Protein AF-A0AAQ3SZS9-F1 (afdb_monomer_lite)

Secondary structure (DSSP, 8-state):
-----SSSHHHHHHHHHHHHT---SHHHHHHHHHHHHHHH-TT--S--------TTTTTTSTTEEESSTTS--EEEE--TTS----

Radius of gyration: 17.83 Å; chains: 1; bounding box: 41×51×28 Å

Organism: NCBI:txid547442

Structure (mmCIF, N/CA/C/O backbone):
data_AF-A0AAQ3SZS9-F1
#
_entry.id   AF-A0AAQ3SZS9-F1
#
loop_
_atom_site.group_PDB
_atom_site.id
_atom_site.type_symbol
_atom_site.label_atom_id
_atom_site.label_alt_id
_atom_site.label_comp_id
_atom_site.label_asym_id
_atom_site.label_entity_id
_atom_site.label_seq_id
_atom_site.pdbx_PDB_ins_code
_atom_site.Cartn_x
_atom_site.Cartn_y
_atom_site.Cartn_z
_atom_site.occupancy
_atom_site.B_iso_or_equiv
_atom_site.auth_seq_id
_atom_site.auth_comp_id
_atom_site.auth_asym_id
_atom_site.auth_atom_id
_atom_site.pdbx_PDB_model_num
ATOM 1 N N . MET A 1 1 ? -24.958 35.275 8.353 1.00 35.09 1 MET A N 1
ATOM 2 C CA . MET A 1 1 ? -24.948 35.469 6.888 1.00 35.09 1 MET A CA 1
ATOM 3 C C . MET A 1 1 ? -25.625 34.257 6.274 1.00 35.09 1 MET A C 1
ATOM 5 O O . MET A 1 1 ? -25.086 33.165 6.374 1.00 35.09 1 MET A O 1
ATOM 9 N N . ALA A 1 2 ? -26.853 34.419 5.781 1.00 42.16 2 ALA A N 1
ATOM 10 C CA . ALA A 1 2 ? -27.602 33.335 5.155 1.00 42.16 2 ALA A CA 1
ATOM 11 C C . ALA A 1 2 ? -27.087 33.152 3.724 1.00 42.16 2 ALA A C 1
ATOM 13 O O . ALA A 1 2 ? -27.220 34.061 2.906 1.00 42.16 2 ALA A O 1
ATOM 14 N N . ILE A 1 3 ? -26.467 32.010 3.436 1.00 52.72 3 ILE A N 1
ATOM 15 C CA . ILE A 1 3 ? -26.020 31.680 2.083 1.00 52.72 3 ILE A CA 1
ATOM 16 C C . ILE A 1 3 ? -27.146 30.892 1.419 1.00 52.72 3 ILE A C 1
ATOM 18 O O . ILE A 1 3 ? -27.579 29.843 1.891 1.00 52.72 3 ILE A O 1
ATOM 22 N N . LYS A 1 4 ? -27.685 31.496 0.364 1.00 44.91 4 LYS A N 1
ATOM 23 C CA . LYS A 1 4 ? -28.863 31.070 -0.386 1.00 44.91 4 LYS A CA 1
ATOM 24 C C . LYS A 1 4 ? -28.515 29.796 -1.164 1.00 44.91 4 LYS A C 1
ATOM 26 O O . LYS A 1 4 ? -27.601 29.793 -1.977 1.00 44.91 4 LYS A O 1
ATOM 31 N N . CYS A 1 5 ? -29.227 28.713 -0.872 1.00 55.78 5 CYS A N 1
ATOM 32 C CA . CYS A 1 5 ? -28.935 27.369 -1.355 1.00 55.78 5 CYS A CA 1
ATOM 33 C C . CYS A 1 5 ? -29.848 27.038 -2.548 1.00 55.78 5 CYS A C 1
ATOM 35 O O . CYS A 1 5 ? -30.959 26.566 -2.337 1.00 55.78 5 CYS A O 1
ATOM 37 N N . SER A 1 6 ? -29.457 27.354 -3.789 1.00 58.19 6 SER A N 1
ATOM 38 C CA . SER A 1 6 ? -30.149 26.893 -5.014 1.00 58.19 6 SER A CA 1
ATOM 39 C C . SER A 1 6 ? -29.242 27.051 -6.250 1.00 58.19 6 SER A C 1
ATOM 41 O O . SER A 1 6 ? -28.697 28.127 -6.464 1.00 58.19 6 SER A O 1
ATOM 43 N N . CYS A 1 7 ? -29.098 25.981 -7.046 1.00 53.06 7 CYS A N 1
ATOM 44 C CA . CYS A 1 7 ? -28.266 25.796 -8.261 1.00 53.06 7 CYS A CA 1
ATOM 45 C C . CYS A 1 7 ? -26.738 25.625 -8.131 1.00 53.06 7 CYS A C 1
ATOM 47 O O . CYS A 1 7 ? -26.128 25.162 -9.089 1.00 53.06 7 CYS A O 1
ATOM 49 N N . ASP A 1 8 ? -26.124 25.876 -6.974 1.00 56.06 8 ASP A N 1
ATOM 50 C CA . ASP A 1 8 ? -24.660 25.730 -6.816 1.00 56.06 8 ASP A CA 1
ATOM 51 C C . ASP A 1 8 ? -24.229 24.344 -6.287 1.00 56.06 8 ASP A C 1
ATOM 53 O O . ASP A 1 8 ? -23.143 23.853 -6.578 1.00 56.06 8 ASP A O 1
ATOM 57 N N . ALA A 1 9 ? -25.116 23.646 -5.569 1.00 64.75 9 ALA A N 1
ATOM 58 C CA . ALA A 1 9 ? -24.780 22.390 -4.893 1.00 64.75 9 ALA A CA 1
ATOM 59 C C . ALA A 1 9 ? -24.387 21.258 -5.856 1.00 64.75 9 ALA A C 1
ATOM 61 O O . ALA A 1 9 ? -23.493 20.480 -5.550 1.00 64.75 9 ALA A O 1
ATOM 62 N N . PHE A 1 10 ? -25.023 21.162 -7.026 1.00 70.75 10 PHE A N 1
ATOM 63 C CA . PHE A 1 10 ? -24.735 20.092 -7.988 1.00 70.75 10 PHE A CA 1
ATOM 64 C C . PHE A 1 10 ? -23.374 20.293 -8.670 1.00 70.75 10 PHE A C 1
ATOM 66 O O . PHE A 1 10 ? -22.619 19.338 -8.831 1.00 70.75 10 PHE A O 1
ATOM 73 N N . LEU A 1 11 ? -23.040 21.545 -9.005 1.00 74.19 11 LEU A N 1
ATOM 74 C CA . LEU A 1 11 ? -21.731 21.944 -9.528 1.00 74.19 11 LEU A CA 1
ATOM 75 C C . LEU A 1 11 ? -20.634 21.746 -8.479 1.00 74.19 11 LEU A C 1
ATOM 77 O O . LEU A 1 11 ? -19.597 21.173 -8.797 1.00 74.19 11 LEU A O 1
ATOM 81 N N . LEU A 1 12 ? -20.887 22.129 -7.224 1.00 74.50 12 LEU A N 1
ATOM 82 C CA . LEU A 1 12 ? -19.971 21.872 -6.112 1.00 74.50 12 LEU A CA 1
ATOM 83 C C . LEU A 1 12 ? -19.752 20.375 -5.871 1.00 74.50 12 LEU A C 1
ATOM 85 O O . LEU A 1 12 ? -18.613 19.957 -5.700 1.00 74.50 12 LEU A O 1
ATOM 89 N N . ILE A 1 13 ? -20.804 19.550 -5.910 1.00 79.56 13 ILE A N 1
ATOM 90 C 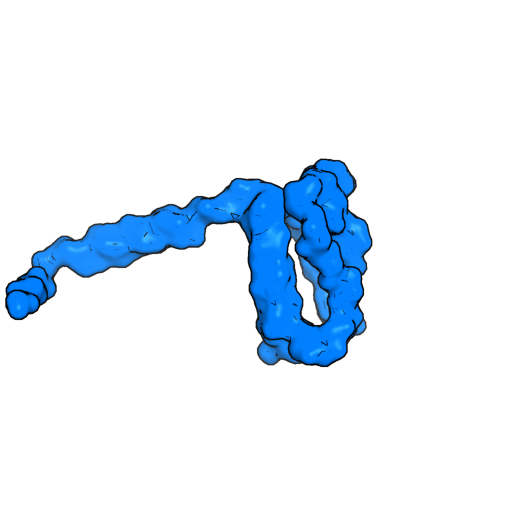CA . ILE A 1 13 ? -20.688 18.089 -5.782 1.00 79.56 13 ILE A CA 1
ATOM 91 C C . ILE A 1 13 ? -19.856 17.514 -6.934 1.00 79.56 13 ILE A C 1
ATOM 93 O O . ILE A 1 13 ? -18.969 16.701 -6.690 1.00 79.56 13 ILE A O 1
ATOM 97 N N . LEU A 1 14 ? -20.086 17.955 -8.174 1.00 75.12 14 LEU A N 1
ATOM 98 C CA . LEU A 1 14 ? -19.337 17.484 -9.341 1.00 75.12 14 LEU A CA 1
ATOM 99 C C . LEU A 1 14 ? -17.856 17.897 -9.273 1.00 75.12 14 LEU A C 1
ATOM 101 O O . LEU A 1 14 ? -16.977 17.081 -9.537 1.00 75.12 14 LEU A O 1
ATOM 105 N N . VAL A 1 15 ? -17.572 19.132 -8.846 1.00 78.00 15 VAL A N 1
ATOM 106 C CA . VAL A 1 15 ? -16.209 19.635 -8.605 1.00 78.00 15 VAL A CA 1
ATOM 107 C C . VAL A 1 15 ? -15.530 18.862 -7.471 1.00 78.00 15 VAL A C 1
ATOM 109 O O . VAL A 1 15 ? -14.379 18.457 -7.618 1.00 78.00 15 VAL A O 1
ATOM 112 N N . CYS A 1 16 ? -16.231 18.582 -6.371 1.00 71.25 16 CYS A N 1
ATOM 113 C CA . CYS A 1 16 ? -15.715 17.755 -5.278 1.00 71.25 16 CYS A CA 1
ATOM 114 C C . CYS A 1 16 ? -15.402 16.325 -5.731 1.00 71.25 16 CYS A C 1
ATOM 116 O O . CYS A 1 16 ? -14.348 15.799 -5.380 1.00 71.25 16 CYS A O 1
ATOM 118 N N . LEU A 1 17 ? -16.278 15.709 -6.530 1.00 70.81 17 LEU A N 1
ATOM 119 C CA . LEU A 1 17 ? -16.049 14.375 -7.085 1.00 70.81 17 LEU A CA 1
ATOM 120 C C . LEU A 1 17 ? -14.790 14.354 -7.964 1.00 70.81 17 LEU A C 1
ATOM 122 O O . LEU A 1 17 ? -13.951 13.480 -7.777 1.00 70.81 17 LEU A O 1
ATOM 126 N N . VAL A 1 18 ? -14.601 15.350 -8.834 1.00 68.00 18 VAL A N 1
ATOM 127 C CA . VAL A 1 18 ? -13.410 15.467 -9.697 1.00 68.00 18 VAL A CA 1
ATOM 128 C C . VAL A 1 18 ? -12.127 15.708 -8.888 1.00 68.00 18 VAL A C 1
ATOM 130 O O . VAL A 1 18 ? -11.087 15.121 -9.183 1.00 68.00 18 VAL A O 1
ATOM 133 N N . LEU A 1 19 ? -12.182 16.523 -7.830 1.00 63.38 19 LEU A N 1
ATOM 134 C CA . LEU A 1 19 ? -11.029 16.798 -6.962 1.00 63.38 19 LEU A CA 1
ATOM 135 C C . LEU A 1 19 ? -10.653 15.604 -6.067 1.00 63.38 19 LEU A C 1
ATOM 137 O O . LEU A 1 19 ? -9.479 15.424 -5.750 1.00 63.38 19 LEU A O 1
ATOM 141 N N . CYS A 1 20 ? -11.612 14.752 -5.696 1.00 59.94 20 CYS A N 1
ATOM 142 C CA . CYS A 1 20 ? -11.352 13.515 -4.951 1.00 59.94 20 CYS A CA 1
ATOM 143 C C . CYS A 1 20 ? -10.747 12.392 -5.808 1.00 59.94 20 CYS A C 1
ATOM 145 O O . CYS A 1 20 ? -10.268 11.404 -5.254 1.00 59.94 20 CYS A O 1
ATOM 147 N N . GLN A 1 21 ? -10.762 12.524 -7.137 1.00 59.25 21 GLN A N 1
ATOM 148 C CA . GLN A 1 21 ? -10.283 11.489 -8.058 1.00 59.25 21 GLN A CA 1
ATOM 149 C C . GLN A 1 21 ? -8.790 11.573 -8.372 1.00 59.25 21 GLN A C 1
ATOM 151 O O . GLN A 1 21 ? -8.248 10.633 -8.951 1.00 59.25 21 GLN A O 1
ATOM 156 N N . HIS A 1 22 ? -8.103 12.661 -8.017 1.00 50.62 22 HIS A N 1
ATOM 157 C CA . HIS A 1 22 ? -6.716 12.842 -8.433 1.00 50.62 22 HIS A CA 1
ATOM 158 C C . HIS A 1 22 ? -5.728 12.417 -7.357 1.00 50.62 22 HIS A C 1
ATOM 160 O O . HIS A 1 22 ? -5.011 13.221 -6.768 1.00 50.62 22 HIS A O 1
ATOM 166 N N . CYS A 1 23 ? -5.675 11.110 -7.139 1.00 56.47 23 CYS A N 1
ATOM 167 C CA . CYS A 1 23 ? -4.483 10.514 -6.586 1.00 56.47 23 CYS A CA 1
ATOM 168 C C . CYS A 1 23 ? -3.971 9.464 -7.582 1.00 56.47 23 CYS A C 1
ATOM 170 O O . CYS A 1 23 ? -4.228 8.272 -7.448 1.00 56.47 23 CYS A O 1
ATOM 172 N N . TYR A 1 24 ? -3.296 9.945 -8.627 1.00 58.28 24 TYR A N 1
ATOM 173 C CA . TYR A 1 24 ? -2.631 9.099 -9.612 1.00 58.28 24 TYR A CA 1
ATOM 174 C C . TYR A 1 24 ? -1.154 8.952 -9.242 1.00 58.28 24 TYR A C 1
ATOM 176 O O . TYR 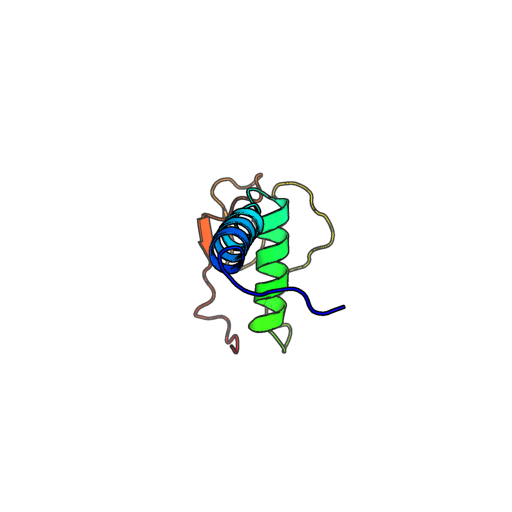A 1 24 ? -0.455 9.945 -9.042 1.00 58.28 24 TYR A O 1
ATOM 184 N N . GLY A 1 25 ? -0.685 7.706 -9.177 1.00 62.31 25 GLY A N 1
ATOM 185 C CA . GLY A 1 25 ? 0.724 7.365 -9.012 1.00 62.31 25 GLY A CA 1
ATOM 186 C C . GLY A 1 25 ? 1.135 6.959 -7.597 1.00 62.31 25 GLY A C 1
ATOM 187 O O . GLY A 1 25 ? 0.362 6.977 -6.646 1.00 62.31 25 GLY A O 1
ATOM 188 N N . THR A 1 26 ? 2.413 6.633 -7.476 1.00 70.94 26 THR A N 1
ATOM 189 C CA . THR A 1 26 ? 3.132 6.102 -6.313 1.00 70.94 26 THR A CA 1
ATOM 190 C C . THR A 1 26 ? 2.712 6.630 -4.942 1.00 70.94 26 THR A C 1
ATOM 192 O O . THR A 1 26 ? 2.510 5.856 -4.005 1.00 70.94 26 THR A O 1
ATOM 195 N N . VAL A 1 27 ? 2.577 7.950 -4.788 1.00 78.44 27 VAL A N 1
ATOM 196 C CA . VAL A 1 27 ? 2.216 8.572 -3.500 1.00 78.44 27 VAL A CA 1
ATOM 197 C C . VAL A 1 27 ? 0.825 8.125 -3.042 1.00 78.44 27 VAL A C 1
ATOM 199 O O . VAL A 1 27 ? 0.571 7.952 -1.849 1.00 78.44 27 VAL A O 1
ATOM 202 N N . CYS A 1 28 ? -0.060 7.888 -3.997 1.00 82.94 28 CYS A N 1
ATOM 203 C CA . CYS A 1 28 ? -1.453 7.562 -3.780 1.00 82.94 28 CYS A CA 1
ATOM 204 C C . CYS A 1 28 ? -1.649 6.100 -3.436 1.00 82.94 28 CYS A C 1
ATOM 206 O O . CYS A 1 28 ? -2.378 5.806 -2.493 1.00 82.94 28 CYS A O 1
ATOM 208 N N . ASP A 1 29 ? -0.932 5.206 -4.113 1.00 88.25 29 ASP A N 1
ATOM 209 C CA . ASP A 1 29 ? -0.877 3.791 -3.754 1.00 88.25 29 ASP A CA 1
ATOM 210 C C . ASP A 1 29 ? -0.329 3.607 -2.329 1.00 88.25 29 ASP A C 1
ATOM 212 O O . ASP A 1 29 ? -0.931 2.908 -1.509 1.00 88.25 29 ASP A O 1
ATOM 216 N N . ILE A 1 30 ? 0.730 4.343 -1.964 1.00 90.12 30 ILE A N 1
ATOM 217 C CA . ILE A 1 30 ? 1.255 4.371 -0.588 1.00 90.12 30 ILE A CA 1
ATOM 218 C C . ILE A 1 30 ? 0.180 4.829 0.411 1.00 90.12 30 ILE A C 1
ATOM 220 O O . ILE A 1 30 ? -0.007 4.209 1.462 1.00 90.12 30 ILE A O 1
ATOM 224 N N . GLN A 1 31 ? -0.526 5.928 0.128 1.00 88.81 31 GLN A N 1
ATOM 225 C CA . GLN A 1 31 ? -1.572 6.440 1.019 1.00 88.81 31 GLN A CA 1
ATOM 226 C C . GLN A 1 31 ? -2.791 5.512 1.092 1.00 88.81 31 GLN A C 1
ATOM 228 O O . GLN A 1 31 ? -3.385 5.375 2.164 1.00 88.81 31 GLN A O 1
ATOM 233 N N . CYS A 1 32 ? -3.149 4.866 -0.016 1.00 90.50 32 CYS A N 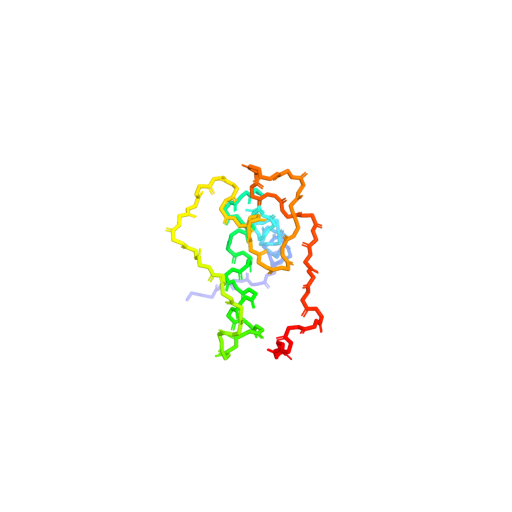1
ATOM 234 C CA . CYS A 1 32 ? -4.220 3.883 -0.094 1.00 90.50 32 CYS A CA 1
ATOM 235 C C . CYS A 1 32 ? -3.909 2.692 0.812 1.00 90.50 32 CYS A C 1
ATOM 237 O O . CYS A 1 32 ? -4.707 2.377 1.692 1.00 90.50 32 CYS A O 1
ATOM 239 N N . LEU A 1 33 ? -2.708 2.116 0.704 1.00 92.12 33 LEU A N 1
ATOM 240 C CA . LEU A 1 33 ? -2.281 1.008 1.559 1.00 92.12 33 LEU A CA 1
ATOM 241 C C . LEU A 1 33 ? -2.198 1.395 3.043 1.00 92.12 33 LEU A C 1
ATOM 243 O O . LEU A 1 33 ? -2.558 0.587 3.897 1.00 92.12 33 LEU A O 1
ATOM 247 N N . LYS A 1 34 ? -1.789 2.631 3.375 1.00 91.75 34 LYS A N 1
ATOM 248 C CA . LYS A 1 34 ? -1.836 3.139 4.762 1.00 91.75 34 LYS A CA 1
ATOM 249 C C . LYS A 1 34 ? -3.258 3.133 5.319 1.00 91.75 34 LYS A C 1
ATOM 251 O O . LYS A 1 34 ? -3.474 2.664 6.434 1.00 91.75 34 LYS A O 1
ATOM 256 N N . LYS A 1 35 ? -4.216 3.660 4.551 1.00 91.44 35 LYS A N 1
ATOM 257 C CA . LYS A 1 35 ? -5.631 3.693 4.946 1.00 91.44 35 LYS A CA 1
ATOM 258 C C . LYS A 1 35 ? -6.210 2.287 5.031 1.00 91.44 35 LYS A C 1
ATOM 260 O O . LYS A 1 35 ? -6.847 1.966 6.023 1.00 91.44 35 LYS A O 1
ATOM 265 N N . LEU A 1 36 ? -5.924 1.446 4.040 1.00 92.69 36 LEU A N 1
ATOM 266 C CA . LEU A 1 36 ? -6.349 0.054 4.011 1.00 92.69 36 LEU A CA 1
ATOM 267 C C . LEU A 1 36 ? -5.865 -0.686 5.258 1.00 92.69 36 LEU A C 1
ATOM 269 O O . LEU A 1 36 ? -6.696 -1.227 5.976 1.00 92.69 36 LEU A O 1
ATOM 273 N N . LYS A 1 37 ? -4.562 -0.632 5.575 1.00 93.19 37 LYS A N 1
ATOM 274 C CA . LYS A 1 37 ? -4.001 -1.234 6.796 1.00 93.19 37 LYS A CA 1
ATOM 275 C C . LYS A 1 37 ? -4.722 -0.738 8.051 1.00 93.19 37 LYS A C 1
ATOM 277 O O . LYS A 1 37 ? -5.116 -1.547 8.879 1.00 93.19 37 LYS A O 1
ATOM 282 N N . ALA A 1 38 ? -4.947 0.571 8.173 1.00 92.19 38 ALA A N 1
ATOM 283 C CA . ALA A 1 38 ? -5.660 1.134 9.321 1.00 92.19 38 ALA A CA 1
ATOM 284 C C . ALA A 1 38 ? -7.120 0.651 9.429 1.00 92.19 38 ALA A C 1
ATOM 286 O O . ALA A 1 38 ? -7.647 0.564 10.534 1.00 92.19 38 ALA A O 1
ATOM 287 N N . SER A 1 39 ? -7.769 0.350 8.302 1.00 91.75 39 SER A N 1
ATOM 288 C CA . SER A 1 39 ? -9.151 -0.130 8.266 1.00 91.75 39 SER A CA 1
ATOM 289 C C . SER A 1 39 ? -9.280 -1.631 8.499 1.00 91.75 39 SER A C 1
ATOM 291 O O . SER A 1 39 ? -10.216 -2.032 9.180 1.00 91.75 39 SER A O 1
ATOM 293 N N . VAL A 1 40 ? -8.381 -2.450 7.935 1.00 93.31 40 VAL A N 1
ATOM 294 C CA . VAL A 1 40 ? -8.542 -3.915 7.928 1.00 93.31 40 VAL A CA 1
ATOM 295 C C . VAL A 1 40 ? -7.604 -4.668 8.875 1.00 93.31 40 VAL A C 1
ATOM 297 O O . VAL A 1 40 ? -7.771 -5.867 9.091 1.00 93.31 40 VAL A O 1
ATOM 300 N N . ASP A 1 41 ? -6.591 -4.002 9.430 1.00 93.31 41 ASP A N 1
ATOM 301 C CA . ASP A 1 41 ? -5.556 -4.642 10.246 1.00 93.31 41 ASP A CA 1
ATOM 302 C C . ASP A 1 41 ? -5.340 -3.958 11.613 1.00 93.31 41 ASP A C 1
ATOM 304 O O . ASP A 1 41 ? -4.253 -3.447 11.900 1.00 93.31 41 ASP A O 1
ATOM 308 N N . PRO A 1 42 ? -6.354 -3.952 12.501 1.00 87.69 42 PRO A N 1
ATOM 309 C CA . PRO A 1 42 ? -6.219 -3.373 13.841 1.00 87.69 42 PRO A CA 1
ATOM 310 C C . PRO A 1 42 ? -5.214 -4.128 14.727 1.00 87.69 42 PRO A C 1
ATOM 312 O O . PRO A 1 42 ? -4.669 -3.554 15.667 1.00 87.69 42 PRO A O 1
ATOM 315 N N . ASP A 1 43 ? -4.954 -5.403 14.421 1.00 90.31 43 ASP A N 1
ATOM 316 C CA . ASP A 1 43 ? -4.058 -6.279 15.182 1.00 90.31 43 ASP A CA 1
ATOM 317 C C . ASP A 1 43 ? -2.596 -6.230 14.671 1.00 90.31 43 ASP A C 1
ATOM 319 O O . ASP A 1 43 ? -1.751 -6.948 15.200 1.00 90.31 43 ASP A O 1
ATOM 323 N N . ASN A 1 44 ? -2.282 -5.398 13.663 1.00 89.44 44 ASN A N 1
ATOM 324 C CA . ASN A 1 44 ? -0.964 -5.307 13.007 1.00 89.44 44 ASN A CA 1
ATOM 325 C C . ASN A 1 44 ? -0.418 -6.655 12.488 1.00 89.44 44 ASN A C 1
ATOM 327 O O . ASN A 1 44 ? 0.769 -6.943 12.617 1.00 89.44 44 ASN A O 1
ATOM 331 N N . LYS A 1 45 ? -1.272 -7.490 11.891 1.00 90.00 45 LYS A N 1
ATOM 332 C CA . LYS A 1 45 ? -0.895 -8.769 11.274 1.00 90.00 45 LYS A CA 1
ATOM 333 C C . LYS A 1 45 ? -0.107 -8.600 9.977 1.00 90.00 45 LYS A C 1
ATOM 335 O O . LYS A 1 45 ? 0.654 -9.499 9.620 1.00 90.00 45 LYS A O 1
ATOM 340 N N . VAL A 1 46 ? -0.298 -7.498 9.243 1.00 91.00 46 VAL A N 1
ATOM 341 C CA . VAL A 1 46 ? 0.493 -7.204 8.041 1.00 91.00 46 VAL A CA 1
ATOM 342 C C . VAL A 1 46 ? 1.706 -6.343 8.379 1.00 91.00 46 VAL A C 1
ATOM 344 O O . VAL A 1 46 ? 1.608 -5.182 8.790 1.00 91.00 46 VAL A O 1
ATOM 347 N N . GLU A 1 47 ? 2.887 -6.889 8.102 1.00 90.00 47 GLU A N 1
ATOM 348 C CA . GLU A 1 47 ? 4.196 -6.251 8.301 1.00 90.00 47 GLU A CA 1
ATOM 349 C C . GLU A 1 47 ? 4.522 -5.201 7.214 1.00 90.00 47 GLU A C 1
ATOM 351 O O . GLU A 1 47 ? 5.613 -5.154 6.648 1.00 90.00 47 GLU A O 1
ATOM 356 N N . TRP A 1 48 ? 3.563 -4.337 6.873 1.00 92.69 48 TRP A N 1
ATOM 357 C CA . TRP A 1 48 ? 3.784 -3.221 5.949 1.00 92.69 48 TRP A CA 1
ATOM 358 C C . TRP A 1 48 ? 4.367 -2.017 6.687 1.00 92.69 48 TRP A C 1
ATOM 360 O O . TRP A 1 48 ? 3.772 -1.516 7.651 1.00 92.69 48 TRP A O 1
ATOM 370 N N . THR A 1 49 ? 5.514 -1.531 6.207 1.00 90.25 49 THR A N 1
ATOM 371 C CA . THR A 1 49 ? 6.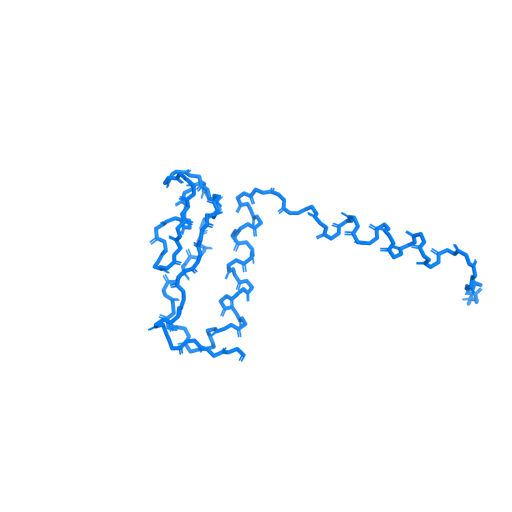268 -0.431 6.819 1.00 90.25 49 THR A CA 1
ATOM 372 C C . THR A 1 49 ? 6.474 0.709 5.827 1.00 90.25 49 THR A C 1
ATOM 374 O O . THR A 1 49 ? 7.247 0.604 4.880 1.00 90.25 49 THR A O 1
ATOM 377 N N . PHE A 1 50 ? 5.841 1.850 6.086 1.00 89.25 50 PHE A N 1
ATOM 378 C CA . PHE A 1 50 ? 5.853 3.009 5.189 1.00 89.25 50 PHE A CA 1
ATOM 379 C C . PHE A 1 50 ? 6.882 4.074 5.605 1.00 89.25 50 PHE A C 1
ATOM 381 O O . PHE A 1 50 ? 6.510 5.208 5.909 1.00 89.25 50 PHE A O 1
ATOM 388 N N . LYS A 1 51 ? 8.169 3.706 5.666 1.00 82.25 51 LYS A N 1
ATOM 389 C CA . LYS A 1 51 ? 9.254 4.621 6.086 1.00 82.25 51 LYS A CA 1
ATOM 390 C C . LYS A 1 51 ? 9.629 5.648 5.014 1.00 82.25 51 LYS A C 1
ATOM 392 O O . LYS A 1 51 ? 9.862 6.802 5.351 1.00 82.25 51 LYS A O 1
ATOM 397 N N . ASN A 1 52 ? 9.664 5.229 3.748 1.00 75.44 52 ASN A N 1
ATOM 398 C CA . ASN A 1 52 ? 10.091 6.056 2.621 1.00 75.44 52 ASN A CA 1
ATOM 399 C C . ASN A 1 52 ? 9.059 6.017 1.493 1.00 75.44 52 ASN A C 1
ATOM 401 O O . ASN A 1 52 ? 8.503 4.963 1.183 1.00 75.44 52 ASN A O 1
ATOM 405 N N . ASN A 1 53 ? 8.871 7.160 0.834 1.00 78.31 53 ASN A N 1
ATOM 406 C CA . ASN A 1 53 ? 8.015 7.284 -0.348 1.00 78.31 53 ASN A CA 1
ATOM 407 C C . ASN A 1 53 ? 8.787 7.058 -1.663 1.00 78.31 53 ASN A C 1
ATOM 409 O O . ASN A 1 53 ? 8.379 7.546 -2.710 1.00 78.31 53 ASN A O 1
ATOM 413 N N . THR A 1 54 ? 9.930 6.373 -1.608 1.00 82.06 54 THR A N 1
ATOM 414 C CA . THR A 1 54 ? 10.715 6.004 -2.792 1.00 82.06 54 THR A CA 1
ATOM 415 C C . THR A 1 54 ? 9.981 4.975 -3.642 1.00 82.06 54 THR A C 1
ATOM 417 O O . THR A 1 54 ? 9.308 4.100 -3.100 1.00 82.06 54 THR A O 1
ATOM 420 N N . GLU A 1 55 ? 10.155 5.064 -4.958 1.00 81.62 55 GLU A N 1
ATOM 421 C CA . GLU A 1 55 ? 9.652 4.097 -5.938 1.00 81.62 55 GLU A CA 1
ATOM 422 C C . GLU A 1 55 ? 10.051 2.648 -5.597 1.00 81.62 55 GLU A C 1
ATOM 424 O O . GLU A 1 55 ? 11.143 2.396 -5.082 1.00 81.62 55 GLU A O 1
ATOM 429 N N . GLY A 1 56 ? 9.130 1.709 -5.821 1.00 81.50 56 GLY A N 1
ATOM 430 C CA . GLY A 1 56 ? 9.280 0.278 -5.520 1.00 81.50 56 GLY A CA 1
ATOM 431 C C . GLY A 1 56 ? 9.190 -0.123 -4.037 1.00 81.50 56 GLY A C 1
ATOM 432 O O . GLY A 1 56 ? 9.219 -1.314 -3.729 1.00 81.50 56 GLY A O 1
ATOM 433 N N . SER A 1 57 ? 9.058 0.820 -3.096 1.00 87.12 57 SER A N 1
ATOM 434 C CA . SER A 1 57 ? 9.027 0.524 -1.655 1.00 87.12 57 SER A CA 1
ATOM 435 C C . SER A 1 57 ? 7.846 -0.340 -1.197 1.00 87.12 57 SER A C 1
ATOM 437 O O . SER A 1 57 ? 7.980 -1.036 -0.191 1.00 87.12 57 SER A O 1
ATOM 439 N N . ILE A 1 58 ? 6.714 -0.328 -1.913 1.00 90.75 58 ILE A N 1
ATOM 440 C CA . ILE A 1 58 ? 5.517 -1.105 -1.539 1.00 90.75 58 ILE A CA 1
ATOM 441 C C . ILE A 1 58 ? 5.429 -2.459 -2.246 1.00 90.75 58 ILE A C 1
ATOM 443 O O . ILE A 1 58 ? 4.695 -3.334 -1.800 1.00 90.75 58 ILE A O 1
ATOM 447 N N . CYS A 1 59 ? 6.183 -2.661 -3.325 1.00 90.50 59 CYS A N 1
ATOM 448 C CA . CYS A 1 59 ? 6.101 -3.876 -4.140 1.00 90.50 59 CYS A CA 1
ATOM 449 C C . CYS A 1 59 ? 6.749 -5.097 -3.484 1.00 90.50 59 CYS A C 1
ATOM 451 O O . CYS A 1 59 ? 6.535 -6.221 -3.920 1.00 90.50 59 CYS A O 1
ATOM 453 N N . GLY A 1 60 ? 7.529 -4.881 -2.422 1.00 88.06 60 GLY A N 1
ATOM 454 C CA . GLY A 1 60 ? 8.041 -5.946 -1.560 1.00 88.06 60 GLY A CA 1
ATOM 455 C C . GLY A 1 60 ? 7.090 -6.340 -0.427 1.00 88.06 60 GLY A C 1
ATOM 456 O O . GLY A 1 60 ? 7.439 -7.192 0.388 1.00 88.06 60 GLY A O 1
ATOM 457 N N . PHE A 1 61 ? 5.921 -5.707 -0.311 1.00 93.06 61 PHE A N 1
ATOM 458 C CA . PHE A 1 61 ? 4.977 -6.025 0.752 1.00 93.06 61 PHE A CA 1
ATOM 459 C C . PHE A 1 61 ? 4.274 -7.353 0.496 1.00 93.06 61 PHE A C 1
ATOM 461 O O . PHE A 1 61 ? 3.829 -7.650 -0.611 1.00 93.06 61 PHE A O 1
ATOM 468 N N . ASN A 1 62 ? 4.118 -8.143 1.560 1.00 93.56 62 ASN A N 1
ATOM 469 C CA . ASN A 1 62 ? 3.384 -9.395 1.469 1.00 93.56 62 ASN A CA 1
ATOM 470 C C . ASN A 1 62 ? 1.934 -9.127 1.035 1.00 93.56 62 ASN A C 1
ATOM 472 O O . ASN A 1 62 ? 1.260 -8.281 1.629 1.00 93.56 62 ASN A O 1
ATOM 476 N N . GLY A 1 63 ? 1.474 -9.851 0.013 1.00 93.31 63 GLY A N 1
ATOM 477 C CA . GLY A 1 63 ? 0.145 -9.696 -0.579 1.00 93.31 63 GLY A CA 1
ATOM 478 C C . GLY A 1 63 ? -0.034 -8.479 -1.489 1.00 93.31 63 GLY A C 1
ATOM 479 O O . GLY A 1 63 ? -1.163 -8.230 -1.902 1.00 93.31 63 GLY A O 1
ATOM 480 N N . VAL A 1 64 ? 1.023 -7.729 -1.815 1.00 94.44 64 VAL A N 1
ATOM 481 C CA . VAL A 1 64 ? 0.975 -6.644 -2.807 1.00 94.44 64 VAL A CA 1
ATOM 482 C C . VAL A 1 64 ? 1.685 -7.095 -4.075 1.00 94.44 64 VAL A C 1
ATOM 484 O O . VAL A 1 64 ? 2.842 -7.499 -4.043 1.00 94.44 64 VAL A O 1
ATOM 487 N N . GLU A 1 65 ? 0.992 -7.009 -5.202 1.00 93.31 65 GLU A N 1
ATOM 488 C CA . GLU A 1 65 ? 1.544 -7.273 -6.524 1.00 93.31 65 GLU A CA 1
ATOM 489 C C . GLU A 1 65 ? 1.578 -5.961 -7.305 1.00 93.31 65 GLU A C 1
ATOM 491 O O . GLU A 1 65 ? 0.565 -5.268 -7.396 1.00 93.31 65 GL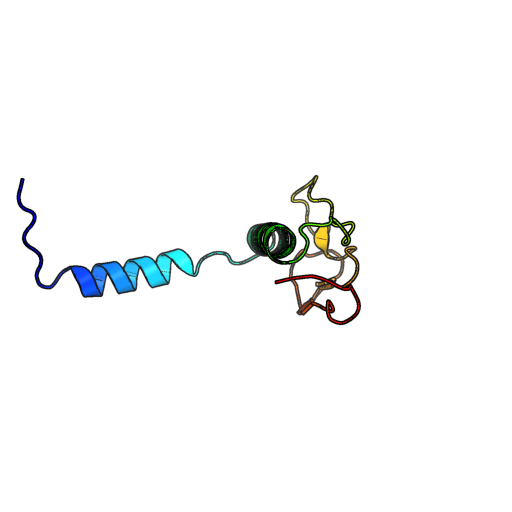U A O 1
ATOM 496 N N . CYS A 1 66 ? 2.738 -5.603 -7.852 1.00 92.81 66 CYS A N 1
ATOM 497 C CA . CYS A 1 66 ? 2.926 -4.386 -8.639 1.00 92.81 66 CYS A CA 1
ATOM 498 C C . CYS A 1 66 ? 3.041 -4.692 -10.130 1.00 92.81 66 CYS A C 1
ATOM 500 O O . CYS A 1 66 ? 3.481 -5.769 -10.521 1.00 92.81 66 CYS A O 1
ATOM 502 N N . TRP A 1 67 ? 2.727 -3.698 -10.962 1.00 91.06 67 TRP A N 1
ATOM 503 C CA . TRP A 1 67 ? 2.955 -3.761 -12.408 1.00 91.06 67 TRP A CA 1
ATOM 504 C C . TRP A 1 67 ? 4.431 -3.964 -12.760 1.00 91.06 67 TRP A C 1
ATOM 506 O O . TRP A 1 67 ? 4.750 -4.672 -13.712 1.00 91.06 67 TRP A O 1
ATOM 516 N N . HIS A 1 68 ? 5.326 -3.329 -12.003 1.00 89.19 68 HIS A N 1
ATOM 517 C CA . HIS A 1 68 ? 6.766 -3.425 -12.185 1.00 89.19 68 HIS A CA 1
ATOM 518 C C . HIS A 1 68 ? 7.459 -3.340 -10.811 1.00 89.19 68 HIS A C 1
ATOM 520 O O . HIS A 1 68 ? 7.023 -2.557 -9.970 1.00 89.19 68 HIS A O 1
ATOM 526 N N . PRO A 1 69 ? 8.527 -4.114 -10.536 1.00 85.19 69 PRO A N 1
ATOM 527 C CA . PRO A 1 69 ? 9.097 -4.239 -9.186 1.00 85.19 69 PRO A CA 1
ATOM 528 C C . PRO A 1 69 ? 9.747 -2.962 -8.634 1.00 85.19 69 PRO A C 1
ATOM 530 O O . PRO A 1 69 ? 9.935 -2.850 -7.426 1.00 85.19 69 PRO A O 1
ATOM 533 N N . ILE A 1 70 ? 10.110 -2.013 -9.498 1.00 84.12 70 ILE A N 1
ATOM 534 C CA . ILE A 1 70 ? 10.739 -0.741 -9.105 1.00 84.12 70 ILE A CA 1
ATOM 535 C C . ILE A 1 70 ? 9.770 0.443 -9.132 1.00 84.12 70 ILE A C 1
ATOM 537 O O . ILE A 1 70 ? 10.211 1.556 -8.894 1.00 84.12 70 ILE A O 1
ATOM 541 N N . GLU A 1 71 ? 8.486 0.232 -9.424 1.00 84.44 71 GLU A N 1
ATOM 542 C CA . GLU A 1 71 ? 7.470 1.292 -9.465 1.00 84.44 71 GLU A CA 1
ATOM 543 C C . GLU A 1 71 ? 6.392 0.993 -8.434 1.00 84.44 71 GLU A C 1
ATOM 545 O O . GLU A 1 71 ? 5.902 -0.127 -8.377 1.00 84.44 71 GLU A O 1
ATOM 550 N N . ASN A 1 72 ? 5.938 1.979 -7.665 1.00 85.31 72 ASN A N 1
ATOM 551 C CA . ASN A 1 72 ? 4.884 1.768 -6.657 1.00 85.31 72 ASN A CA 1
ATOM 552 C C . ASN A 1 72 ? 3.466 1.677 -7.255 1.00 85.31 72 ASN A C 1
ATOM 554 O O . ASN A 1 72 ? 2.496 2.091 -6.624 1.00 85.31 72 ASN A O 1
ATOM 558 N N . ARG A 1 73 ? 3.330 1.139 -8.470 1.00 88.31 73 ARG A N 1
ATOM 559 C CA . ARG A 1 73 ? 2.049 0.981 -9.159 1.00 88.31 73 ARG A CA 1
ATOM 560 C C . ARG A 1 73 ? 1.476 -0.404 -8.882 1.00 88.31 73 ARG A C 1
ATOM 562 O O . ARG A 1 73 ? 1.961 -1.397 -9.427 1.00 88.31 73 ARG A O 1
ATOM 569 N N . ILE A 1 74 ? 0.414 -0.467 -8.086 1.00 90.56 74 ILE A N 1
ATOM 570 C CA . ILE A 1 74 ? -0.226 -1.730 -7.699 1.00 90.56 74 ILE A CA 1
ATOM 571 C C . ILE A 1 74 ? -0.989 -2.326 -8.893 1.00 90.56 74 ILE A C 1
ATOM 573 O O . ILE A 1 74 ? -1.721 -1.635 -9.604 1.00 90.56 74 ILE A O 1
ATOM 577 N N . LEU A 1 75 ? -0.796 -3.623 -9.117 1.00 91.62 75 LEU A N 1
ATOM 578 C CA . LEU A 1 75 ? -1.563 -4.456 -10.040 1.00 91.62 75 LEU A CA 1
ATOM 579 C C . LEU A 1 75 ? -2.685 -5.194 -9.294 1.00 91.62 75 LEU A C 1
ATOM 581 O O . LEU A 1 75 ? -3.835 -5.151 -9.730 1.00 91.62 75 LEU A O 1
ATOM 585 N N . SER A 1 76 ? -2.366 -5.818 -8.156 1.00 92.69 76 SER A N 1
ATOM 586 C CA . SER A 1 76 ? -3.302 -6.657 -7.391 1.00 92.69 76 SER A CA 1
ATOM 587 C C . SER A 1 76 ? -2.978 -6.683 -5.898 1.00 92.69 76 SER A C 1
ATOM 589 O O . SER A 1 76 ? -1.834 -6.500 -5.483 1.00 92.69 76 SER A O 1
ATOM 591 N N . LEU A 1 77 ? -4.003 -6.960 -5.083 1.00 93.88 77 LEU A N 1
ATOM 592 C CA . LEU A 1 77 ? -3.880 -7.197 -3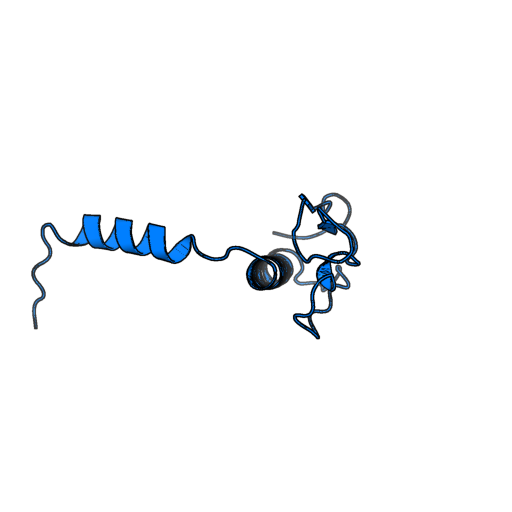.644 1.00 93.88 77 LEU A CA 1
ATOM 593 C C . LEU A 1 77 ? -4.422 -8.584 -3.289 1.00 93.88 77 LEU A C 1
ATOM 595 O O . LEU A 1 77 ? -5.574 -8.905 -3.578 1.00 93.88 77 LEU A O 1
ATOM 599 N N . HIS A 1 78 ? -3.606 -9.382 -2.609 1.00 94.62 78 HIS A N 1
ATOM 600 C CA . HIS A 1 78 ? -3.893 -10.762 -2.219 1.00 94.62 78 HIS A CA 1
ATOM 601 C C . HIS A 1 78 ? -3.972 -10.867 -0.692 1.00 94.62 78 HIS A C 1
ATOM 603 O O . HIS A 1 78 ? -3.015 -11.262 -0.033 1.00 94.62 78 HIS A O 1
ATOM 609 N N . LEU A 1 79 ? -5.118 -10.485 -0.118 1.00 92.94 79 LEU A N 1
ATOM 610 C CA . LEU A 1 79 ? -5.305 -10.370 1.343 1.00 92.94 79 LEU A CA 1
ATOM 611 C C . LEU A 1 79 ? -6.138 -11.503 1.974 1.00 92.94 79 LEU A C 1
ATOM 613 O O . LEU A 1 79 ? -6.270 -11.573 3.196 1.00 92.94 79 LEU A O 1
ATOM 617 N N . GLY A 1 80 ? -6.714 -12.394 1.160 1.00 89.94 80 GLY A N 1
ATOM 618 C CA . GLY A 1 80 ? -7.772 -13.324 1.583 1.00 89.94 80 GLY A CA 1
ATOM 619 C C . GLY A 1 80 ? -7.392 -14.313 2.693 1.00 89.94 80 GLY A C 1
ATOM 620 O O . GLY A 1 80 ? -8.252 -14.719 3.467 1.00 89.94 80 GLY A O 1
ATOM 621 N N . SER A 1 81 ? -6.114 -14.677 2.820 1.00 88.88 81 SER A N 1
ATOM 622 C CA . SER A 1 81 ? -5.626 -15.652 3.809 1.00 88.88 81 SER A CA 1
ATOM 623 C C . SER A 1 81 ? -4.920 -15.023 5.016 1.00 88.88 81 SER A C 1
ATOM 625 O O . SER A 1 81 ? -4.302 -15.734 5.802 1.00 88.88 81 SER A O 1
ATOM 627 N N . MET A 1 82 ? -4.984 -13.697 5.174 1.00 90.69 82 MET A N 1
ATOM 628 C CA . MET A 1 82 ? -4.223 -12.966 6.202 1.00 90.69 82 MET A CA 1
ATOM 629 C C . MET A 1 82 ? -4.989 -12.761 7.520 1.00 90.69 82 MET A C 1
ATOM 631 O O . MET A 1 82 ? -4.448 -12.220 8.481 1.00 90.69 82 MET A O 1
ATOM 635 N N . GLY A 1 83 ? -6.253 -13.195 7.594 1.00 89.94 83 GLY A N 1
ATOM 636 C CA . GLY A 1 83 ? -7.070 -13.074 8.807 1.00 89.94 83 GLY A CA 1
ATOM 637 C C . GLY A 1 83 ? -7.332 -11.622 9.232 1.00 89.94 83 GLY A C 1
ATOM 638 O O . GLY A 1 83 ? -7.395 -11.344 10.434 1.00 89.94 83 GLY A O 1
ATOM 639 N N . LEU A 1 84 ? -7.431 -10.716 8.257 1.00 91.19 84 LEU A N 1
ATOM 640 C CA . LEU A 1 84 ? -7.758 -9.297 8.430 1.00 91.19 84 LEU A CA 1
ATOM 641 C C . LEU A 1 84 ? -9.235 -9.122 8.820 1.00 91.19 84 LEU A C 1
ATOM 643 O O . LEU A 1 84 ? -10.058 -9.999 8.556 1.00 91.19 84 LEU A O 1
ATOM 647 N N . LYS A 1 85 ? -9.565 -8.008 9.475 1.00 86.12 85 LYS A N 1
ATOM 648 C CA . LYS A 1 85 ? -10.901 -7.690 10.005 1.00 86.12 85 LYS A CA 1
ATOM 649 C C . LYS A 1 85 ? -11.335 -6.331 9.470 1.00 86.12 85 LYS A C 1
ATOM 651 O O . LYS A 1 85 ? -10.646 -5.362 9.752 1.00 86.12 85 LYS A O 1
ATOM 656 N N . GLY A 1 86 ? -12.456 -6.249 8.759 1.00 74.50 86 GLY A N 1
ATOM 657 C CA . GLY A 1 86 ? -13.004 -5.003 8.210 1.00 74.50 86 GLY A CA 1
ATOM 658 C C . GLY A 1 86 ? -14.514 -4.943 8.332 1.00 74.50 86 GLY A C 1
ATOM 659 O O . GLY A 1 86 ? -15.125 -6.031 8.443 1.00 74.50 86 GLY A O 1
#

InterPro domains:
  IPR013210 Leucine-rich repeat-containing N-terminal, plant-type [PF08263] (29-67)

Sequence (86 aa):
MAIKCSCDAFLLILVCLVLCQHCYGTVCDIQCLKKLKASVDPDNKVEWTFKNNTEGSICGFNGVECWHPIENRILSLHLGSMGLKG

pLDDT: mean 80.71, std 14.44, range [35.09, 94.62]

Foldseek 3Di:
DDDDDDDVVVVVVVVVVVVVPPPDFQVNLLVVVVVVCVVWPPPPLWPQDCPDSAFQNCCPGPQFHAPDNRTNHTDGGRCVPSPTHD